Protein AF-A0AAV5YVB8-F1 (afdb_monomer_lite)

Sequence (88 aa):
MRHGRWLAVLALTTALALPLTGCASPKLHLDMSRACQAHGGTWSQAQESCTMPAGGSPASKQAKDICAYQGGTYLPGGSCVIEGRSRD

pLDDT: mean 76.6, std 17.24, range [40.06, 93.94]

Secondary structure (DSSP, 8-state):
---------S----------------EEEEEHHHHHHHTTPEEETTTTEEE---SS---EEEHHHHHHHTTPEEETTTEEEEE-----

Radius of gyration: 25.94 Å; chains: 1; bounding box: 80×46×41 Å

Foldseek 3Di:
DDPPPPPPDDDPDPDDPPPPPDCPQDWDKDQQCVVLVVQVWHADQVQCWTFHDDPPDTDIDHLCVVLVVQVWHDDPPRITIDGHDPPD

Structure (mmCIF, N/CA/C/O backbone):
data_AF-A0AAV5YVB8-F1
#
_entry.id   AF-A0AAV5YVB8-F1
#
loop_
_atom_site.group_PDB
_atom_site.id
_atom_site.type_symbol
_atom_site.label_atom_id
_atom_site.label_alt_id
_atom_site.label_comp_id
_atom_site.label_asym_id
_atom_site.label_entity_id
_atom_site.label_seq_id
_atom_site.pdbx_PDB_ins_code
_atom_site.Cartn_x
_atom_site.Cartn_y
_atom_site.Cartn_z
_atom_site.occupancy
_atom_site.B_iso_or_equiv
_atom_site.auth_seq_id
_atom_site.auth_comp_id
_atom_site.auth_asym_id
_atom_site.auth_atom_id
_atom_site.pdbx_PDB_model_num
ATOM 1 N N . MET A 1 1 ? 64.724 -32.812 -24.249 1.00 40.06 1 MET A N 1
ATOM 2 C CA . MET A 1 1 ? 64.322 -31.403 -24.443 1.00 40.06 1 MET A CA 1
ATOM 3 C C . MET A 1 1 ? 62.882 -31.231 -23.987 1.00 40.06 1 MET A C 1
ATOM 5 O O . MET A 1 1 ? 62.008 -31.888 -24.524 1.00 40.06 1 MET A O 1
ATOM 9 N N . ARG A 1 2 ? 62.708 -30.401 -22.948 1.00 47.09 2 ARG A N 1
ATOM 10 C CA . ARG A 1 2 ? 61.516 -29.644 -22.520 1.00 47.09 2 ARG A CA 1
ATOM 11 C C . ARG A 1 2 ? 60.147 -30.326 -22.654 1.00 47.09 2 ARG A C 1
ATOM 13 O O . ARG A 1 2 ? 59.507 -30.277 -23.695 1.00 47.09 2 ARG A O 1
ATOM 20 N N . HIS A 1 3 ? 59.664 -30.790 -21.501 1.00 52.03 3 HIS A N 1
ATOM 21 C CA . HIS A 1 3 ? 58.255 -30.857 -21.118 1.00 52.03 3 HIS A CA 1
ATOM 22 C C . HIS A 1 3 ? 57.542 -29.539 -21.466 1.00 52.03 3 HIS A C 1
ATOM 24 O O . HIS A 1 3 ? 57.527 -28.587 -2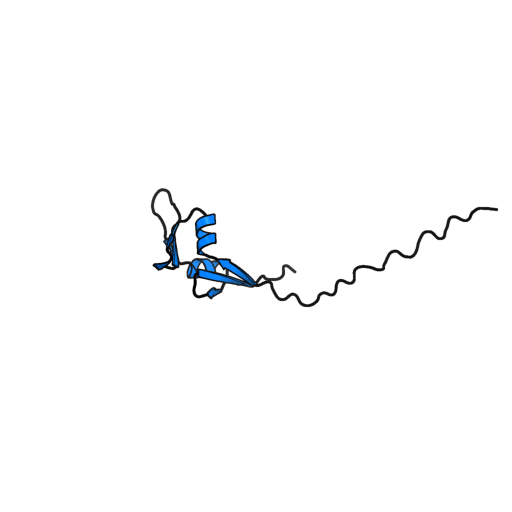0.679 1.00 52.03 3 HIS A O 1
ATOM 30 N N . GLY A 1 4 ? 57.004 -29.477 -22.684 1.00 44.66 4 GLY A N 1
ATOM 31 C CA . GLY A 1 4 ? 56.277 -28.348 -23.253 1.00 44.66 4 GLY A CA 1
ATOM 32 C C . GLY A 1 4 ? 54.893 -28.229 -22.638 1.00 44.66 4 GLY A C 1
ATOM 33 O O . GLY A 1 4 ? 53.888 -28.503 -23.280 1.00 44.66 4 GLY A O 1
ATOM 34 N N . ARG A 1 5 ? 54.883 -27.823 -21.368 1.00 57.31 5 ARG A N 1
ATOM 35 C CA . ARG A 1 5 ? 53.768 -27.280 -20.589 1.00 57.31 5 ARG A CA 1
ATOM 36 C C . ARG A 1 5 ? 53.137 -26.064 -21.290 1.00 57.31 5 ARG A C 1
ATOM 38 O O . ARG A 1 5 ? 53.260 -24.970 -20.768 1.00 57.31 5 ARG A O 1
ATOM 45 N N . TRP A 1 6 ? 52.534 -26.208 -22.469 1.00 55.09 6 TRP A N 1
ATOM 46 C CA . TRP A 1 6 ? 51.960 -25.073 -23.215 1.00 55.09 6 TRP A CA 1
ATOM 47 C C . TRP A 1 6 ? 50.800 -25.467 -24.141 1.00 55.09 6 TRP A C 1
ATOM 49 O O . TRP A 1 6 ? 50.727 -25.010 -25.271 1.00 55.09 6 TRP A O 1
ATOM 59 N N . LEU A 1 7 ? 49.857 -26.280 -23.661 1.00 54.28 7 LEU A N 1
ATOM 60 C CA . LEU A 1 7 ? 48.507 -26.365 -24.247 1.00 54.28 7 LEU A CA 1
ATOM 61 C C . LEU A 1 7 ? 47.449 -26.351 -23.133 1.00 54.28 7 LEU A C 1
ATOM 63 O O . LEU A 1 7 ? 46.516 -27.141 -23.110 1.00 54.28 7 LEU A O 1
ATOM 67 N N . ALA A 1 8 ? 47.645 -25.458 -22.162 1.00 56.78 8 ALA A N 1
ATOM 68 C CA . ALA A 1 8 ? 46.716 -25.183 -21.070 1.00 56.78 8 ALA A CA 1
ATOM 69 C C . ALA A 1 8 ? 46.063 -23.805 -21.240 1.00 56.78 8 ALA A C 1
ATOM 71 O O . ALA A 1 8 ? 45.960 -23.060 -20.280 1.00 56.78 8 ALA A O 1
ATOM 72 N N . VAL A 1 9 ? 45.678 -23.422 -22.457 1.00 58.94 9 VAL A N 1
ATOM 73 C CA . VAL A 1 9 ? 44.851 -22.233 -22.712 1.00 58.94 9 VAL A CA 1
ATOM 74 C C . VAL A 1 9 ? 44.156 -22.474 -24.044 1.00 58.94 9 VAL A C 1
ATOM 76 O O . VAL A 1 9 ? 44.838 -22.441 -25.058 1.00 58.94 9 VAL A O 1
ATOM 79 N N . LEU A 1 10 ? 42.853 -22.779 -24.027 1.00 58.41 10 LEU A N 1
ATOM 80 C CA . LEU A 1 10 ? 41.848 -22.552 -25.091 1.00 58.41 10 LEU A CA 1
ATOM 81 C C . LEU A 1 10 ? 40.709 -23.579 -24.973 1.00 58.41 10 LEU A C 1
ATOM 83 O O . LEU A 1 10 ? 40.581 -24.477 -25.795 1.00 58.41 10 LEU A O 1
ATOM 87 N N . ALA A 1 11 ? 39.876 -23.443 -23.939 1.00 52.97 11 ALA A N 1
ATOM 88 C CA . ALA A 1 11 ? 38.505 -23.975 -23.943 1.00 52.97 11 ALA A CA 1
ATOM 89 C C . ALA A 1 11 ? 37.632 -23.316 -22.851 1.00 52.97 11 ALA A C 1
ATOM 91 O O . ALA A 1 11 ? 36.805 -23.969 -22.226 1.00 52.97 11 ALA A O 1
ATOM 92 N N . LEU A 1 12 ? 37.832 -22.022 -22.576 1.00 55.53 12 LEU A N 1
ATOM 93 C CA . LEU A 1 12 ? 36.960 -21.235 -21.695 1.00 55.53 12 LEU A CA 1
ATOM 94 C C . LEU A 1 12 ? 36.226 -20.195 -22.544 1.00 55.53 12 LEU A C 1
ATOM 96 O O . LEU A 1 12 ? 36.697 -19.075 -22.653 1.00 55.53 12 LEU A O 1
ATOM 100 N N . THR A 1 13 ? 35.124 -20.572 -23.194 1.00 57.03 13 THR A N 1
ATOM 101 C CA . THR A 1 13 ? 34.088 -19.633 -23.699 1.00 57.03 13 THR A CA 1
ATOM 102 C C . THR A 1 13 ? 32.785 -20.367 -24.070 1.00 57.03 13 THR A C 1
ATOM 104 O O . THR A 1 13 ? 32.099 -20.010 -25.019 1.00 57.03 13 THR A O 1
ATOM 107 N N . THR A 1 14 ? 32.392 -21.403 -23.325 1.00 54.59 14 THR A N 1
ATOM 108 C CA . THR A 1 14 ? 31.091 -22.074 -23.527 1.00 54.59 14 THR A CA 1
ATOM 109 C C . THR A 1 14 ? 30.239 -21.999 -22.272 1.00 54.59 14 THR A C 1
ATOM 111 O O . THR A 1 14 ? 30.106 -22.976 -21.547 1.00 54.59 14 THR A O 1
ATOM 114 N N . ALA A 1 15 ? 29.724 -20.805 -22.005 1.00 56.59 15 ALA A N 1
ATOM 115 C CA . ALA A 1 15 ? 28.537 -20.479 -21.209 1.00 56.59 15 ALA A CA 1
ATOM 116 C C . ALA A 1 15 ? 28.627 -18.953 -21.061 1.00 56.59 15 ALA A C 1
ATOM 118 O O . ALA A 1 15 ? 29.631 -18.441 -20.589 1.00 56.59 15 ALA A O 1
ATOM 119 N N . LEU A 1 16 ? 27.737 -18.137 -21.603 1.00 51.06 16 LEU A N 1
ATOM 120 C CA . LEU A 1 16 ? 26.408 -17.895 -21.071 1.00 51.06 16 LEU A CA 1
ATOM 121 C C . LEU A 1 16 ? 25.620 -17.159 -22.178 1.00 51.06 16 LEU A C 1
ATOM 123 O O . LEU A 1 16 ? 25.441 -15.946 -22.128 1.00 51.06 16 LEU A O 1
ATOM 127 N N . ALA A 1 17 ? 25.159 -17.864 -23.211 1.00 58.16 17 ALA A N 1
ATOM 128 C CA . ALA A 1 17 ? 24.042 -17.349 -23.999 1.00 58.16 17 ALA A CA 1
ATOM 129 C C . ALA A 1 17 ? 22.777 -17.632 -23.180 1.00 58.16 17 ALA A C 1
ATOM 131 O O . ALA A 1 17 ? 22.149 -18.674 -23.357 1.00 58.16 17 ALA A O 1
ATOM 132 N N . LEU A 1 18 ? 22.463 -16.767 -22.204 1.00 59.94 18 LEU A N 1
ATOM 133 C CA . LEU A 1 18 ? 21.149 -16.821 -21.566 1.00 59.94 18 LEU A CA 1
ATOM 134 C C . LEU A 1 18 ? 20.125 -16.536 -22.664 1.00 59.94 18 LEU A C 1
ATOM 136 O O . LEU A 1 18 ? 20.180 -15.457 -23.262 1.00 59.94 18 LEU A O 1
ATOM 140 N N . PRO A 1 19 ? 19.194 -17.457 -22.948 1.00 55.00 19 PRO A N 1
ATOM 141 C CA . PRO A 1 19 ? 18.058 -17.094 -23.757 1.00 55.00 19 PRO A CA 1
ATOM 142 C C . PRO A 1 19 ? 17.299 -16.027 -22.962 1.00 55.00 19 PRO A C 1
ATOM 144 O O . PRO A 1 19 ? 16.775 -16.299 -21.883 1.00 55.00 19 PRO A O 1
ATOM 147 N N . LEU A 1 20 ? 17.263 -14.796 -23.474 1.00 56.00 20 LEU A N 1
ATOM 148 C CA . LEU A 1 20 ? 16.298 -13.776 -23.065 1.00 56.00 20 LEU A CA 1
ATOM 149 C C . LEU A 1 20 ? 14.912 -14.246 -23.537 1.00 56.00 20 LEU A C 1
ATOM 151 O O . LEU A 1 20 ? 14.301 -13.659 -24.427 1.00 56.00 20 LEU A O 1
ATOM 155 N N . THR A 1 21 ? 14.437 -15.378 -23.018 1.00 54.16 21 THR A N 1
ATOM 156 C CA . THR A 1 21 ? 13.063 -15.833 -23.199 1.00 54.16 21 THR A CA 1
ATOM 157 C C . THR A 1 21 ? 12.180 -14.836 -22.479 1.00 54.16 21 THR A C 1
ATOM 159 O O . THR A 1 21 ? 12.023 -14.920 -21.267 1.00 54.16 21 THR A O 1
ATOM 162 N N . GLY A 1 22 ? 11.691 -13.870 -23.258 1.00 53.53 22 GLY A N 1
ATOM 163 C CA . GLY A 1 22 ? 10.543 -13.010 -23.007 1.00 53.53 22 GLY A CA 1
ATOM 164 C C . GLY A 1 22 ? 10.387 -12.552 -21.567 1.00 53.53 22 GLY A C 1
ATOM 165 O O . GLY A 1 22 ? 9.768 -13.245 -20.764 1.00 53.53 22 GLY A O 1
ATOM 166 N N . CYS A 1 23 ? 10.856 -11.340 -21.272 1.00 55.19 23 CYS A N 1
ATOM 167 C CA . CYS A 1 23 ? 10.433 -10.594 -20.095 1.00 55.19 23 CYS A CA 1
ATOM 168 C C . CYS A 1 23 ? 8.913 -10.377 -20.165 1.00 55.19 23 CYS A C 1
ATOM 170 O O . CYS A 1 23 ? 8.444 -9.339 -20.625 1.00 55.19 23 CYS A O 1
ATOM 172 N N . ALA A 1 24 ? 8.118 -11.352 -19.725 1.00 59.09 24 ALA A N 1
ATOM 173 C CA . ALA A 1 24 ? 6.788 -11.057 -19.238 1.00 59.09 24 ALA A CA 1
ATOM 174 C C . ALA A 1 24 ? 7.011 -10.106 -18.062 1.00 59.09 24 ALA A C 1
ATOM 176 O O . ALA A 1 24 ? 7.551 -10.525 -17.037 1.00 59.09 24 ALA A O 1
ATOM 177 N N . SER A 1 25 ? 6.700 -8.820 -18.250 1.00 65.44 25 SER A N 1
ATOM 178 C CA . SER A 1 25 ? 6.782 -7.816 -17.193 1.00 65.44 25 SER A CA 1
ATOM 179 C C . SER A 1 25 ? 6.153 -8.405 -15.933 1.00 65.44 25 SER A C 1
ATOM 181 O O . SER A 1 25 ? 4.967 -8.757 -15.968 1.00 65.44 25 SER A O 1
ATOM 183 N N . PRO A 1 26 ? 6.923 -8.607 -14.848 1.00 75.38 26 PRO A N 1
ATOM 184 C CA . PRO A 1 26 ? 6.379 -9.240 -13.665 1.00 75.38 26 PRO A CA 1
ATOM 185 C C . PRO A 1 26 ? 5.261 -8.344 -13.139 1.00 75.38 26 PRO A C 1
ATOM 187 O O . PRO A 1 26 ? 5.482 -7.184 -12.789 1.00 75.38 26 PRO A O 1
ATOM 190 N N . LYS A 1 27 ? 4.035 -8.870 -13.135 1.00 81.06 27 LYS A N 1
ATOM 191 C CA . LYS A 1 27 ? 2.894 -8.218 -12.499 1.00 81.06 27 LYS A CA 1
ATOM 192 C C . LYS A 1 27 ? 3.038 -8.415 -11.003 1.00 81.06 27 LYS A C 1
ATOM 194 O O . LYS A 1 27 ? 2.978 -9.539 -10.508 1.00 81.06 27 LYS A O 1
ATOM 199 N N . LEU A 1 28 ? 3.259 -7.324 -10.287 1.00 87.06 28 LEU A N 1
ATOM 200 C CA . LEU A 1 28 ? 3.311 -7.331 -8.839 1.00 87.06 28 LEU A CA 1
ATOM 201 C C . LEU A 1 28 ? 1.887 -7.218 -8.304 1.00 87.06 28 LEU A C 1
ATOM 203 O O . LEU A 1 28 ? 1.221 -6.212 -8.527 1.00 87.06 28 LEU A O 1
ATOM 207 N N . HIS A 1 29 ? 1.439 -8.241 -7.582 1.00 90.56 29 HIS A N 1
ATOM 208 C CA . HIS A 1 29 ? 0.178 -8.216 -6.851 1.00 90.56 29 HIS A CA 1
ATOM 209 C C . HIS A 1 29 ? 0.447 -7.815 -5.400 1.00 90.56 29 HIS A C 1
ATOM 211 O O . HIS A 1 29 ? 1.128 -8.528 -4.663 1.00 90.56 29 HIS A O 1
ATOM 217 N N . LEU A 1 30 ? -0.088 -6.670 -4.991 1.00 90.25 30 LEU A N 1
ATOM 218 C CA . LEU A 1 30 ? -0.001 -6.151 -3.634 1.00 90.25 30 LEU A CA 1
ATOM 219 C C . LEU A 1 30 ? -1.356 -6.267 -2.944 1.00 90.25 30 LEU A C 1
ATOM 221 O O . LEU A 1 30 ? -2.345 -5.706 -3.405 1.00 90.25 30 LEU A O 1
ATOM 225 N N . ASP A 1 31 ? -1.383 -6.933 -1.798 1.00 93.19 31 ASP A N 1
ATOM 226 C CA . ASP A 1 31 ? -2.536 -6.906 -0.904 1.00 93.19 31 ASP A CA 1
ATOM 227 C C . ASP A 1 31 ? -2.532 -5.590 -0.109 1.00 93.19 31 ASP A C 1
ATOM 229 O O . ASP A 1 31 ? -1.616 -5.330 0.680 1.00 93.19 31 ASP A O 1
ATOM 233 N N . MET A 1 32 ? -3.528 -4.730 -0.335 1.00 92.81 32 MET A N 1
ATOM 234 C CA . MET A 1 32 ? -3.578 -3.398 0.282 1.00 92.81 32 MET A CA 1
ATOM 235 C C . MET A 1 32 ? -3.838 -3.453 1.788 1.00 92.81 32 MET A C 1
ATOM 237 O O . MET A 1 32 ? -3.388 -2.557 2.504 1.00 92.81 32 MET A O 1
ATOM 241 N N . SER A 1 33 ? -4.485 -4.511 2.290 1.00 93.50 33 SER A N 1
ATOM 242 C CA . SER A 1 33 ? -4.683 -4.695 3.731 1.00 93.50 33 SER A CA 1
ATOM 243 C C . SER A 1 33 ? -3.354 -4.947 4.441 1.00 93.50 33 SER A C 1
ATOM 245 O O . SER A 1 33 ? -3.025 -4.263 5.414 1.00 93.50 33 SER A O 1
ATOM 247 N N . ARG A 1 34 ? -2.530 -5.843 3.888 1.00 93.00 34 ARG A N 1
ATOM 248 C CA . ARG A 1 34 ? -1.187 -6.148 4.389 1.00 93.00 34 ARG A CA 1
ATOM 249 C C . ARG A 1 34 ? -0.248 -4.972 4.217 1.00 93.00 34 ARG A C 1
ATOM 251 O O . ARG A 1 34 ? 0.507 -4.681 5.136 1.00 93.00 34 ARG A O 1
ATOM 258 N N . ALA A 1 35 ? -0.308 -4.279 3.081 1.00 90.62 35 ALA A N 1
ATOM 259 C CA . ALA A 1 35 ? 0.480 -3.071 2.866 1.00 90.62 35 ALA A CA 1
ATOM 260 C C . ALA A 1 35 ? 0.145 -2.012 3.928 1.00 90.62 35 ALA A C 1
ATOM 262 O O . ALA A 1 35 ? 1.042 -1.510 4.598 1.00 90.62 35 ALA A O 1
ATOM 263 N N . CYS A 1 36 ? -1.143 -1.740 4.159 1.00 92.69 36 CYS A N 1
ATOM 264 C CA . CYS A 1 36 ? -1.591 -0.806 5.190 1.00 92.69 36 CYS A CA 1
ATOM 265 C C . CYS A 1 36 ? -1.040 -1.160 6.578 1.00 92.69 36 CYS A C 1
ATOM 267 O O . CYS A 1 36 ? -0.440 -0.319 7.247 1.00 92.69 36 CYS A O 1
ATOM 269 N N . GLN A 1 37 ? -1.195 -2.421 6.984 1.00 92.75 37 GLN A N 1
ATOM 270 C CA . GLN A 1 37 ? -0.717 -2.917 8.276 1.00 92.75 37 GLN A CA 1
ATOM 271 C C . GLN A 1 37 ? 0.810 -2.864 8.391 1.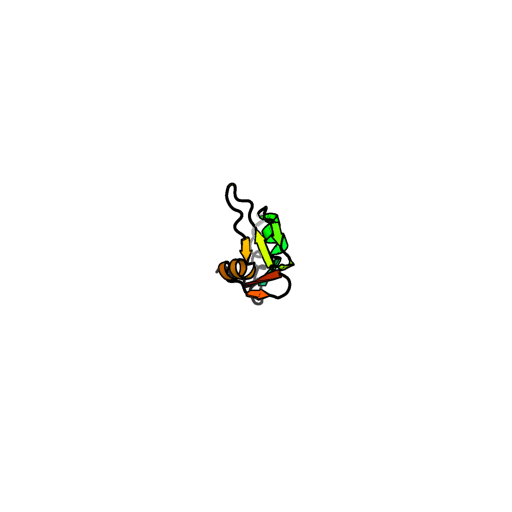00 92.75 37 GLN A C 1
ATOM 273 O O . GLN A 1 37 ? 1.330 -2.487 9.438 1.00 92.75 37 GLN A O 1
ATOM 278 N N . ALA A 1 38 ? 1.538 -3.177 7.315 1.00 91.00 38 ALA A N 1
ATOM 279 C CA . ALA A 1 38 ? 2.998 -3.098 7.275 1.00 91.00 38 ALA A CA 1
ATOM 280 C C . ALA A 1 38 ? 3.513 -1.664 7.473 1.00 91.00 38 ALA A C 1
ATOM 282 O O . ALA A 1 38 ? 4.587 -1.463 8.035 1.00 91.00 38 ALA A O 1
ATOM 283 N N . HIS A 1 39 ? 2.729 -0.664 7.068 1.00 88.69 39 HIS A N 1
ATOM 284 C CA . HIS A 1 39 ? 3.009 0.748 7.323 1.00 88.69 39 HIS A CA 1
ATOM 285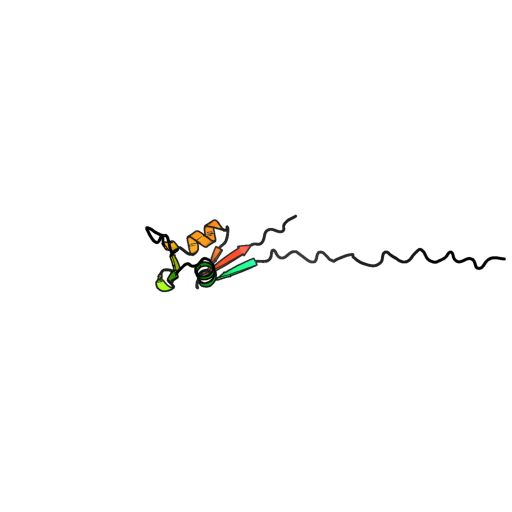 C C . HIS A 1 39 ? 2.520 1.233 8.703 1.00 88.69 39 HIS A C 1
ATOM 287 O O . HIS A 1 39 ? 2.623 2.421 9.004 1.00 88.69 39 HIS A O 1
ATOM 293 N N . GLY A 1 40 ? 2.005 0.340 9.556 1.00 89.62 40 GLY A N 1
ATOM 294 C CA . GLY A 1 40 ? 1.467 0.667 10.881 1.00 89.62 40 GLY A CA 1
ATOM 295 C C . GLY A 1 40 ? 0.050 1.247 10.853 1.00 89.62 40 GLY A C 1
ATOM 296 O O . GLY A 1 40 ? -0.432 1.738 11.871 1.00 89.62 40 GLY A O 1
ATOM 297 N N . GLY A 1 41 ? -0.616 1.215 9.697 1.00 91.19 41 GLY A N 1
ATOM 298 C CA . GLY A 1 41 ? -1.992 1.661 9.519 1.00 91.19 41 GLY A CA 1
ATOM 299 C C . GLY A 1 41 ? -3.028 0.645 10.003 1.00 91.19 41 GLY A C 1
ATOM 300 O O . GLY A 1 41 ? -2.763 -0.546 10.155 1.00 91.19 41 GLY A O 1
ATOM 301 N N . THR A 1 42 ? -4.252 1.124 10.207 1.00 92.56 42 THR A N 1
ATOM 302 C CA . THR A 1 42 ? -5.432 0.292 10.462 1.00 92.56 42 THR A CA 1
ATOM 303 C C . THR A 1 42 ? -6.235 0.137 9.176 1.00 92.56 42 THR A C 1
ATOM 305 O O . THR A 1 42 ? -6.662 1.126 8.577 1.00 92.56 42 THR A O 1
ATOM 308 N N . TRP A 1 43 ? -6.448 -1.110 8.759 1.00 92.38 43 TRP A N 1
ATOM 309 C CA . TRP A 1 43 ? -7.233 -1.444 7.573 1.00 92.38 43 TRP A CA 1
ATOM 310 C C . TRP A 1 43 ? -8.729 -1.524 7.893 1.00 92.38 43 TRP A C 1
ATOM 312 O O . TRP A 1 43 ? -9.125 -2.198 8.845 1.00 92.38 43 TRP A O 1
ATOM 322 N N . SER A 1 44 ? -9.562 -0.893 7.067 1.00 92.00 44 SER A N 1
ATOM 323 C CA . SER A 1 44 ? -11.018 -1.045 7.094 1.00 92.00 44 SER A CA 1
ATOM 324 C C . SER A 1 44 ? -11.472 -1.842 5.878 1.00 92.00 44 SER A C 1
ATOM 326 O O . SER A 1 44 ? -11.489 -1.325 4.763 1.00 92.00 44 SER A O 1
ATOM 328 N N . GLN A 1 45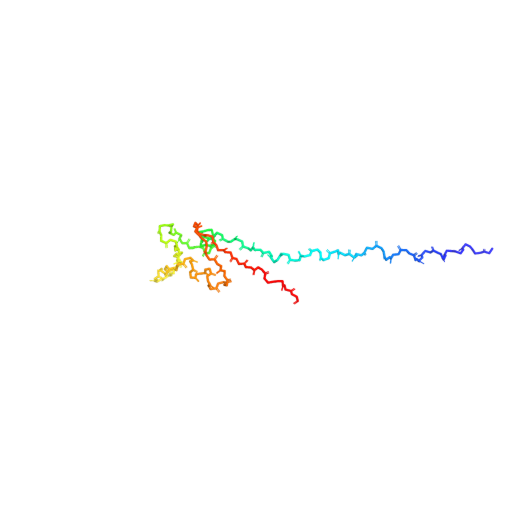 ? -11.878 -3.096 6.088 1.00 90.31 45 GLN A N 1
ATOM 329 C CA . GLN A 1 45 ? -12.351 -3.955 4.998 1.00 90.31 45 GLN A CA 1
ATOM 330 C C . GLN A 1 45 ? -13.655 -3.439 4.379 1.00 90.31 45 GLN A C 1
ATOM 332 O O . GLN A 1 45 ? -13.813 -3.492 3.168 1.00 90.31 45 GLN A O 1
ATOM 337 N N . ALA A 1 46 ? -14.564 -2.897 5.195 1.00 89.94 46 ALA A N 1
ATOM 338 C CA . ALA A 1 46 ? -15.847 -2.381 4.719 1.00 89.94 46 ALA A CA 1
ATOM 339 C C . ALA A 1 46 ? -15.707 -1.121 3.850 1.00 89.94 46 ALA A C 1
ATOM 341 O O . ALA A 1 46 ? -16.551 -0.866 2.998 1.00 89.94 46 ALA A O 1
ATOM 342 N N . GLN A 1 47 ? -14.665 -0.321 4.089 1.00 90.38 47 GLN A N 1
ATOM 343 C CA . GLN A 1 47 ? -14.431 0.936 3.374 1.00 90.38 47 GLN A CA 1
ATOM 344 C C . GLN A 1 47 ? -13.306 0.830 2.344 1.00 90.38 47 GLN A C 1
ATOM 346 O O . GLN A 1 47 ? -13.038 1.820 1.669 1.00 90.38 47 GLN A O 1
ATOM 351 N N . GLU A 1 48 ? -12.640 -0.329 2.269 1.00 92.25 48 GLU A N 1
ATOM 352 C CA . GLU A 1 48 ? -11.432 -0.568 1.475 1.00 92.25 48 GLU A CA 1
ATOM 353 C C . GLU A 1 48 ? -10.392 0.551 1.645 1.00 92.25 48 GLU A C 1
ATOM 355 O O . GLU A 1 48 ? -9.790 1.044 0.690 1.00 92.25 48 GLU A O 1
ATOM 360 N N . SER A 1 49 ? -10.190 0.981 2.892 1.00 93.00 49 SER A N 1
ATOM 361 C CA . SER A 1 49 ? -9.374 2.146 3.220 1.00 93.00 49 SER A CA 1
ATOM 362 C C . SER A 1 49 ? -8.308 1.831 4.264 1.00 93.00 49 SER A C 1
ATOM 364 O O . SER A 1 49 ? -8.489 0.995 5.153 1.00 93.00 49 SER A O 1
ATOM 366 N N . CYS A 1 50 ? -7.190 2.544 4.171 1.00 92.19 50 CYS A N 1
ATOM 367 C CA . CYS A 1 50 ? -6.102 2.501 5.132 1.00 92.19 50 CYS A CA 1
ATOM 368 C C . CYS A 1 50 ? -6.059 3.794 5.941 1.00 92.19 50 CYS A C 1
ATOM 370 O O . CYS A 1 50 ? -5.893 4.880 5.381 1.00 92.19 50 CYS A O 1
ATOM 372 N N . THR A 1 51 ? -6.163 3.672 7.258 1.00 92.25 51 THR A N 1
ATOM 373 C CA . THR A 1 51 ? -6.053 4.796 8.184 1.00 92.25 51 THR A CA 1
ATOM 374 C C . THR A 1 51 ? -4.690 4.775 8.844 1.00 92.25 51 THR A C 1
ATOM 376 O O . THR A 1 51 ? -4.375 3.854 9.595 1.00 92.25 51 THR A O 1
ATOM 379 N N . MET A 1 52 ? -3.882 5.799 8.593 1.00 89.31 52 MET A N 1
ATOM 380 C CA . MET A 1 52 ? -2.576 5.909 9.238 1.00 89.31 52 MET A CA 1
ATOM 381 C C . MET A 1 52 ? -2.714 6.508 10.644 1.00 89.31 52 MET A C 1
ATOM 383 O O . MET A 1 52 ? -3.469 7.472 10.819 1.00 89.31 52 MET A O 1
ATOM 387 N N . PRO A 1 53 ? -1.976 5.997 11.645 1.00 78.94 53 PRO A N 1
ATOM 388 C CA . PRO A 1 53 ? -1.864 6.659 12.934 1.00 78.94 53 PRO A CA 1
ATOM 389 C C . PRO A 1 53 ? -1.072 7.955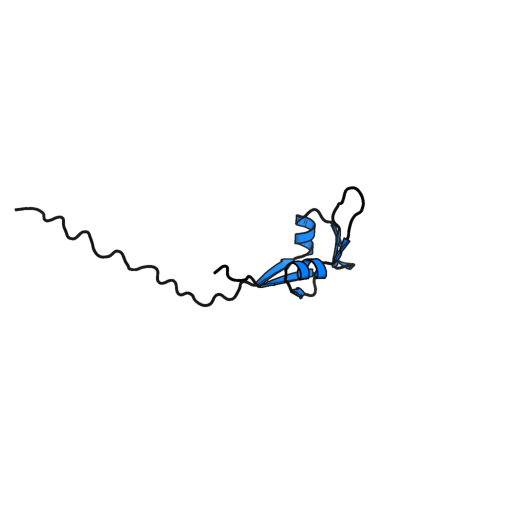 12.739 1.00 78.94 53 PRO A C 1
ATOM 391 O O . PRO A 1 53 ? 0.142 7.943 12.557 1.00 78.94 53 PRO A O 1
ATOM 394 N N . ALA A 1 54 ? -1.759 9.091 12.738 1.00 69.62 54 ALA A N 1
ATOM 395 C CA . ALA A 1 54 ? -1.122 10.400 12.780 1.00 69.62 54 ALA A CA 1
ATOM 396 C C . ALA A 1 54 ? -1.381 11.018 14.153 1.00 69.62 54 ALA A C 1
ATOM 398 O O . ALA A 1 54 ? -2.513 10.983 14.637 1.00 69.62 54 ALA A O 1
ATOM 399 N N . GLY A 1 55 ? -0.349 11.609 14.760 1.00 62.25 55 GLY A N 1
ATOM 400 C CA . GLY A 1 55 ? -0.385 12.244 16.087 1.00 62.25 55 GLY A CA 1
ATOM 401 C C . GLY A 1 55 ? -1.246 13.512 16.192 1.00 62.25 55 GLY A C 1
ATOM 402 O O . GLY A 1 55 ? -0.911 14.404 16.959 1.00 62.25 55 GLY A O 1
ATOM 403 N N . GLY A 1 56 ? -2.327 13.620 15.416 1.00 59.66 56 GLY A N 1
ATOM 404 C CA . GLY A 1 56 ? -3.250 14.755 15.452 1.00 59.66 56 GLY A CA 1
ATOM 405 C C . GLY A 1 56 ? -4.554 14.539 14.678 1.00 59.66 56 GLY A C 1
ATOM 406 O O . GLY A 1 56 ? -5.603 14.982 15.132 1.00 59.66 56 GLY A O 1
ATOM 407 N N . SER A 1 57 ? -4.544 13.841 13.535 1.00 55.91 57 SER A N 1
ATOM 408 C CA . SER A 1 57 ? -5.773 13.481 12.804 1.00 55.91 57 SER A CA 1
ATOM 409 C C . SER A 1 57 ? -5.547 12.263 11.904 1.00 55.91 57 SER A C 1
ATOM 411 O O . SER A 1 57 ? -4.788 12.372 10.938 1.00 55.91 57 SER A O 1
ATOM 413 N N . PRO A 1 58 ? -6.172 11.106 12.187 1.00 67.31 58 PRO A N 1
ATOM 414 C CA . PRO A 1 58 ? -6.035 9.924 11.347 1.00 67.31 58 PRO A CA 1
ATOM 415 C C . PRO A 1 58 ? -6.633 10.196 9.961 1.00 67.31 58 PRO A C 1
ATOM 417 O O . PRO A 1 58 ? -7.847 10.304 9.797 1.00 67.31 58 PRO A O 1
ATOM 420 N N . ALA A 1 59 ? -5.774 10.321 8.950 1.00 79.69 59 ALA A N 1
ATOM 421 C CA . ALA A 1 59 ? -6.205 10.452 7.567 1.00 79.69 59 ALA A CA 1
ATOM 422 C C . ALA A 1 59 ? -6.443 9.052 6.988 1.00 79.69 59 ALA A C 1
ATOM 424 O O . ALA A 1 59 ? -5.496 8.297 6.753 1.00 79.69 59 ALA A O 1
ATOM 425 N N . SER A 1 60 ? -7.713 8.710 6.771 1.00 87.88 60 SER A N 1
ATOM 426 C CA . SER A 1 60 ? -8.094 7.518 6.012 1.00 87.88 60 SER A CA 1
ATOM 427 C C . SER A 1 60 ? -7.909 7.783 4.519 1.00 87.88 60 SER A C 1
ATOM 429 O O . SER A 1 60 ? -8.405 8.781 3.992 1.00 87.88 60 SER A O 1
ATOM 431 N N . LYS A 1 61 ? -7.179 6.905 3.832 1.00 90.88 61 LYS A N 1
ATOM 432 C CA . LYS A 1 61 ? -6.989 6.933 2.378 1.00 90.88 61 LYS A CA 1
ATOM 433 C C . LYS A 1 61 ? -7.581 5.682 1.753 1.00 90.88 61 LYS A C 1
ATOM 435 O O . LYS A 1 61 ? -7.386 4.575 2.247 1.00 90.88 61 LYS A O 1
ATOM 440 N N . GLN A 1 62 ? -8.282 5.866 0.645 1.00 93.88 62 GLN A N 1
ATOM 441 C CA . GLN A 1 62 ? -8.866 4.775 -0.122 1.00 93.88 62 GLN A CA 1
ATOM 442 C C . GLN A 1 62 ? -7.774 3.938 -0.800 1.00 93.88 62 GLN A C 1
ATOM 444 O O . GLN A 1 62 ? -6.834 4.480 -1.385 1.00 93.88 62 GLN A O 1
ATOM 449 N N . ALA A 1 63 ? -7.898 2.612 -0.748 1.00 92.62 63 ALA A N 1
ATOM 450 C CA . ALA A 1 63 ? -6.904 1.693 -1.302 1.00 92.62 63 ALA A CA 1
ATOM 451 C C . ALA A 1 63 ? -6.770 1.816 -2.821 1.00 92.62 63 ALA A C 1
ATOM 453 O O . ALA A 1 63 ? -5.663 1.721 -3.348 1.00 92.62 63 ALA A O 1
ATOM 454 N N . LYS A 1 64 ? -7.876 2.105 -3.516 1.00 93.19 64 LYS A N 1
ATOM 455 C CA . LYS A 1 64 ? -7.865 2.407 -4.953 1.00 93.19 64 LYS A CA 1
ATOM 456 C C . LYS A 1 64 ? -7.001 3.626 -5.288 1.00 93.19 64 LYS A C 1
ATOM 458 O O . LYS A 1 64 ? -6.270 3.588 -6.271 1.00 93.19 64 LYS A O 1
ATOM 463 N N . ASP A 1 65 ? -7.025 4.662 -4.449 1.00 93.50 65 ASP A N 1
ATOM 464 C CA . ASP A 1 65 ? -6.273 5.897 -4.684 1.00 93.50 65 ASP A CA 1
ATOM 465 C C . ASP A 1 65 ? -4.783 5.667 -4.410 1.00 93.50 65 ASP A C 1
ATOM 467 O O . ASP A 1 65 ? -3.929 6.122 -5.168 1.00 93.50 65 ASP A O 1
ATOM 471 N N . ILE A 1 66 ? -4.466 4.898 -3.360 1.00 90.56 66 ILE A N 1
ATOM 472 C CA . ILE A 1 66 ? -3.097 4.454 -3.062 1.00 90.56 66 ILE A CA 1
ATOM 473 C C . ILE A 1 66 ? -2.552 3.616 -4.225 1.00 90.56 66 ILE A C 1
ATOM 475 O O . ILE A 1 66 ? -1.440 3.854 -4.689 1.00 90.56 66 ILE A O 1
ATOM 479 N N . CYS A 1 67 ? -3.338 2.663 -4.726 1.00 93.19 67 CYS A N 1
ATOM 480 C CA . CYS A 1 67 ? -2.949 1.814 -5.847 1.00 93.19 67 CYS A CA 1
ATOM 481 C C . CYS A 1 67 ? -2.715 2.622 -7.131 1.00 93.19 67 CYS A C 1
ATOM 483 O O . CYS A 1 67 ? -1.681 2.461 -7.782 1.00 93.19 67 CYS A O 1
ATOM 485 N N . ALA A 1 68 ? -3.631 3.538 -7.453 1.00 92.31 68 ALA A N 1
ATOM 486 C CA . ALA A 1 68 ? -3.514 4.421 -8.609 1.00 92.31 68 ALA A CA 1
ATOM 487 C C . ALA A 1 68 ? -2.276 5.325 -8.516 1.00 92.31 68 ALA A C 1
ATOM 489 O O . ALA A 1 68 ? -1.575 5.508 -9.508 1.00 92.31 68 ALA A O 1
ATOM 490 N N . TYR A 1 69 ? -1.953 5.833 -7.321 1.00 89.88 69 TYR A N 1
ATOM 491 C CA . TYR A 1 69 ? -0.739 6.621 -7.088 1.00 89.88 69 TYR A CA 1
ATOM 492 C C . TYR A 1 69 ? 0.545 5.837 -7.400 1.00 89.88 69 TYR A C 1
ATOM 494 O O . TYR A 1 69 ? 1.529 6.415 -7.855 1.00 89.88 69 TYR A O 1
ATOM 502 N N . GLN A 1 70 ? 0.533 4.516 -7.213 1.00 87.50 70 GLN A N 1
ATOM 503 C CA . GLN A 1 70 ? 1.663 3.645 -7.552 1.00 87.50 70 GLN A CA 1
ATOM 504 C C . GLN A 1 70 ? 1.684 3.220 -9.031 1.00 87.50 70 GLN A C 1
ATOM 506 O O . GLN A 1 70 ? 2.529 2.419 -9.427 1.00 87.50 70 GLN A O 1
ATOM 511 N N . GLY A 1 71 ? 0.758 3.731 -9.849 1.00 90.06 71 GLY A N 1
ATOM 512 C CA . GLY A 1 71 ? 0.599 3.333 -11.248 1.00 90.06 71 GLY A CA 1
ATOM 513 C C . GLY A 1 71 ? -0.013 1.942 -11.420 1.00 90.06 71 GLY A C 1
ATOM 514 O O . GLY A 1 71 ? 0.159 1.326 -12.469 1.00 90.06 71 GLY A O 1
ATOM 515 N N . GLY A 1 72 ? -0.685 1.426 -10.388 1.00 92.12 72 GLY A N 1
ATOM 516 C CA . GLY A 1 72 ? -1.333 0.122 -10.411 1.00 92.12 72 GLY A CA 1
ATOM 517 C C . GLY A 1 72 ? -2.819 0.179 -10.756 1.00 92.12 72 GLY A C 1
ATOM 518 O O . GLY A 1 72 ? -3.463 1.227 -10.711 1.00 92.12 72 GLY A O 1
ATOM 519 N N . THR A 1 73 ? -3.380 -0.990 -11.055 1.00 93.94 73 THR A N 1
ATOM 520 C CA . THR A 1 73 ? -4.823 -1.208 -11.203 1.00 93.94 73 THR A CA 1
ATOM 521 C C . THR A 1 73 ? -5.368 -1.881 -9.952 1.00 93.94 73 THR A C 1
ATOM 523 O O . THR A 1 73 ? -4.892 -2.946 -9.554 1.00 93.94 73 THR A O 1
ATOM 526 N N . TYR A 1 74 ? -6.374 -1.265 -9.333 1.00 92.75 74 TYR A N 1
ATOM 527 C CA . TYR A 1 74 ? -7.056 -1.838 -8.179 1.00 92.75 74 TYR A CA 1
ATOM 528 C C . TYR A 1 74 ? -8.086 -2.876 -8.632 1.00 92.75 74 TYR A C 1
ATOM 530 O O . TYR A 1 74 ? -8.911 -2.602 -9.505 1.00 92.75 74 TYR A O 1
ATOM 538 N N . LEU A 1 75 ? -8.027 -4.066 -8.046 1.00 91.75 75 LEU A N 1
ATOM 539 C CA . LEU A 1 75 ? -8.920 -5.185 -8.309 1.00 91.75 75 LEU A CA 1
ATOM 540 C C . LEU A 1 75 ? -9.881 -5.401 -7.131 1.00 91.75 75 LEU A C 1
ATOM 542 O O . LEU A 1 75 ? -9.523 -5.099 -5.987 1.00 91.75 75 LEU A O 1
ATOM 546 N N . PRO A 1 76 ? -11.068 -5.985 -7.386 1.00 83.62 76 PRO A N 1
ATOM 547 C CA . PRO A 1 76 ? -11.983 -6.390 -6.326 1.00 83.62 76 PRO A CA 1
ATOM 548 C C . PRO A 1 76 ? -11.286 -7.274 -5.289 1.00 83.62 76 PRO A C 1
ATOM 550 O O . PRO A 1 76 ? -10.503 -8.159 -5.641 1.00 83.62 76 PRO A O 1
ATOM 553 N N . GLY A 1 77 ? -11.594 -7.055 -4.012 1.00 82.94 77 GLY A N 1
ATOM 554 C CA . GLY A 1 77 ? -11.013 -7.832 -2.917 1.00 82.94 77 GLY A CA 1
ATOM 555 C C . GLY A 1 77 ? -9.693 -7.278 -2.382 1.00 82.94 77 GLY A C 1
ATOM 556 O O . GLY A 1 77 ? -8.943 -8.022 -1.756 1.00 82.94 77 GLY A O 1
ATOM 557 N N . GLY A 1 78 ? -9.387 -5.995 -2.600 1.00 87.12 78 GLY A N 1
ATOM 558 C CA . GLY A 1 78 ? -8.263 -5.348 -1.916 1.00 87.12 78 GLY A CA 1
ATOM 559 C C . GLY A 1 78 ? -6.897 -5.481 -2.583 1.00 87.12 78 GLY A C 1
ATOM 560 O O . GLY A 1 78 ? -5.896 -5.113 -1.969 1.00 87.12 78 GLY A O 1
ATOM 561 N N . SER A 1 79 ? -6.823 -5.993 -3.813 1.00 92.12 79 SER A N 1
ATOM 562 C CA . SER A 1 79 ? -5.548 -6.243 -4.497 1.00 92.12 79 SER A CA 1
ATOM 563 C C . SER A 1 79 ? -5.178 -5.118 -5.462 1.00 92.12 79 SER A C 1
ATOM 565 O O . SER A 1 79 ? -5.989 -4.703 -6.279 1.00 92.12 79 SER A O 1
ATOM 567 N N . CYS A 1 80 ? -3.933 -4.655 -5.421 1.00 92.88 80 CYS A N 1
ATOM 568 C CA . CYS A 1 80 ? -3.364 -3.709 -6.376 1.00 92.88 80 CYS A CA 1
ATOM 569 C C . CYS A 1 80 ? -2.371 -4.419 -7.296 1.00 92.88 80 CYS A C 1
ATOM 571 O O . CYS A 1 80 ? -1.441 -5.060 -6.809 1.00 92.88 80 CYS A O 1
ATOM 573 N N . VAL A 1 81 ? -2.539 -4.296 -8.612 1.00 93.56 81 VAL A N 1
ATOM 574 C CA . VAL A 1 81 ? -1.631 -4.888 -9.603 1.00 93.56 81 VAL A CA 1
ATOM 575 C C . VAL A 1 81 ? -0.788 -3.802 -10.244 1.00 93.56 81 VAL A C 1
ATOM 577 O O . VAL A 1 81 ? -1.330 -2.903 -10.879 1.00 93.56 81 VAL A O 1
ATOM 580 N N . ILE A 1 82 ? 0.530 -3.898 -10.106 1.00 90.81 82 ILE A N 1
ATOM 581 C CA . ILE A 1 82 ? 1.491 -2.975 -10.715 1.00 90.81 82 ILE A CA 1
ATOM 582 C C . ILE A 1 82 ? 2.279 -3.746 -11.772 1.00 90.81 82 ILE A C 1
ATOM 584 O O . ILE A 1 82 ? 2.869 -4.786 -11.473 1.00 90.81 82 ILE A O 1
ATOM 588 N N . GLU A 1 83 ? 2.303 -3.259 -13.011 1.00 84.44 83 GLU A N 1
ATOM 589 C CA . GLU A 1 83 ? 3.162 -3.840 -14.044 1.00 84.44 83 GLU A CA 1
ATOM 590 C C . GLU A 1 83 ? 4.613 -3.405 -13.811 1.00 84.44 83 GLU A C 1
ATOM 592 O O . GLU A 1 83 ? 4.944 -2.218 -13.855 1.00 84.44 83 GLU A O 1
ATOM 597 N N . GLY A 1 84 ? 5.495 -4.369 -13.535 1.00 67.06 84 GLY A N 1
ATOM 598 C CA . GLY A 1 84 ? 6.922 -4.117 -13.393 1.00 67.06 84 GLY A CA 1
ATOM 599 C C . GLY A 1 84 ? 7.519 -3.680 -14.726 1.00 67.06 84 GLY A C 1
ATOM 600 O O . GLY A 1 84 ? 7.662 -4.489 -15.643 1.00 67.06 84 GLY A O 1
ATOM 601 N N . ARG A 1 85 ? 7.886 -2.400 -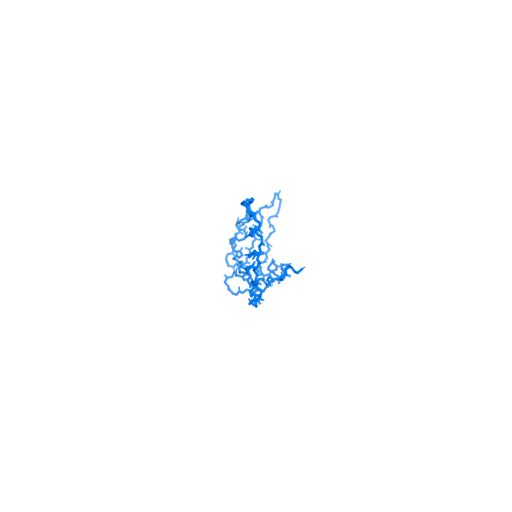14.840 1.00 59.75 85 ARG A N 1
ATOM 602 C CA . ARG A 1 85 ? 8.694 -1.909 -15.961 1.00 59.75 85 ARG A CA 1
ATOM 603 C C . ARG A 1 85 ? 10.082 -2.548 -15.847 1.00 59.75 85 ARG A C 1
ATOM 605 O O . ARG A 1 85 ? 10.721 -2.416 -14.801 1.00 59.75 85 ARG A O 1
ATOM 612 N N . SER A 1 86 ? 10.519 -3.272 -16.879 1.00 55.47 86 SER A N 1
ATOM 613 C CA . SER A 1 86 ? 11.900 -3.746 -16.975 1.00 55.47 86 SER A CA 1
ATOM 614 C C . SER A 1 86 ? 12.822 -2.540 -16.824 1.00 55.47 86 SER A C 1
ATOM 616 O O . SER A 1 86 ? 12.612 -1.493 -17.435 1.00 55.47 86 SER A O 1
ATOM 618 N N . ARG A 1 87 ? 13.775 -2.640 -15.899 1.00 55.00 87 ARG A N 1
ATOM 619 C CA . ARG A 1 87 ? 14.810 -1.630 -15.712 1.00 55.00 87 ARG A CA 1
ATOM 620 C C . ARG A 1 87 ? 15.894 -1.958 -16.736 1.00 55.00 87 ARG A C 1
ATOM 622 O O . ARG A 1 87 ? 16.797 -2.728 -16.422 1.00 55.00 87 ARG A O 1
ATOM 629 N N . ASP A 1 88 ? 15.682 -1.492 -17.961 1.00 48.19 88 ASP A N 1
ATOM 630 C CA . ASP A 1 88 ? 16.675 -1.492 -19.040 1.00 48.19 88 ASP A CA 1
ATOM 631 C C . ASP A 1 88 ? 17.779 -0.456 -18.767 1.00 48.19 88 ASP A C 1
ATOM 633 O O . ASP A 1 88 ? 17.453 0.637 -18.236 1.00 48.19 88 ASP A O 1
#